Protein AF-A0AAV6CGY9-F1 (afdb_monomer)

pLDDT: mean 86.51, std 12.08, range [44.97, 96.12]

Structure (mmCIF, N/CA/C/O backbone):
data_AF-A0AAV6CGY9-F1
#
_entry.id   AF-A0AAV6CGY9-F1
#
loop_
_atom_site.group_PDB
_atom_site.id
_atom_site.type_symbol
_atom_site.label_atom_id
_atom_site.label_alt_id
_atom_site.label_comp_id
_atom_site.label_asym_id
_atom_site.label_entity_id
_atom_site.label_seq_id
_atom_site.pdbx_PDB_ins_code
_atom_site.Cartn_x
_atom_site.Cartn_y
_atom_site.Cartn_z
_atom_site.occupancy
_atom_site.B_iso_or_equiv
_atom_site.auth_seq_id
_atom_site.auth_comp_id
_atom_site.auth_asym_id
_atom_site.auth_atom_id
_atom_site.pdbx_PDB_model_num
ATOM 1 N N . MET A 1 1 ? -11.933 -1.425 19.560 1.00 44.97 1 MET A N 1
ATOM 2 C CA . MET A 1 1 ? -11.544 -0.150 18.922 1.00 44.97 1 MET A CA 1
ATOM 3 C C . MET A 1 1 ? -11.703 -0.322 17.425 1.00 44.97 1 MET A C 1
ATOM 5 O O . MET A 1 1 ? -10.947 -1.090 16.844 1.00 44.97 1 MET A O 1
ATOM 9 N N . MET A 1 2 ? -12.726 0.294 16.829 1.00 51.38 2 MET A N 1
ATOM 10 C CA . MET A 1 2 ? -12.807 0.412 15.371 1.00 51.38 2 MET A CA 1
ATOM 11 C C . MET A 1 2 ? -11.699 1.370 14.949 1.00 51.38 2 MET A C 1
ATOM 13 O O . MET A 1 2 ? -11.567 2.446 15.520 1.00 51.38 2 MET A O 1
ATOM 17 N N . ALA A 1 3 ? -10.840 0.948 14.034 1.00 61.81 3 ALA A N 1
ATOM 18 C CA . ALA A 1 3 ? -9.828 1.833 13.497 1.00 61.81 3 ALA A CA 1
ATOM 19 C C . ALA A 1 3 ? -10.497 2.911 12.635 1.00 61.81 3 ALA A C 1
ATOM 21 O O . ALA A 1 3 ? -11.233 2.579 11.711 1.00 61.81 3 ALA A O 1
ATOM 22 N N . ASP A 1 4 ? -10.213 4.182 12.928 1.00 81.12 4 ASP A N 1
ATOM 23 C CA . ASP A 1 4 ? -10.870 5.322 12.269 1.00 81.12 4 ASP A CA 1
ATOM 24 C C . ASP A 1 4 ? -10.616 5.391 10.759 1.00 81.12 4 ASP A C 1
ATOM 26 O O . ASP A 1 4 ? -11.378 6.023 10.042 1.00 81.12 4 ASP A O 1
ATOM 30 N N . ASN A 1 5 ? -9.534 4.778 10.269 1.00 90.38 5 ASN A N 1
ATOM 31 C CA . ASN A 1 5 ? -9.198 4.706 8.852 1.00 90.38 5 ASN A CA 1
ATOM 32 C C . ASN A 1 5 ? -8.421 3.427 8.518 1.00 90.38 5 ASN A C 1
ATOM 34 O O . ASN A 1 5 ? -7.945 2.701 9.401 1.00 90.38 5 ASN A O 1
ATOM 38 N N . PHE A 1 6 ? -8.275 3.163 7.221 1.00 93.75 6 PHE A N 1
ATOM 39 C CA . PHE A 1 6 ? -7.616 1.966 6.713 1.00 93.75 6 PHE A CA 1
ATOM 40 C C . PHE A 1 6 ? -6.181 1.793 7.238 1.00 93.75 6 PHE A C 1
ATOM 42 O O . PHE A 1 6 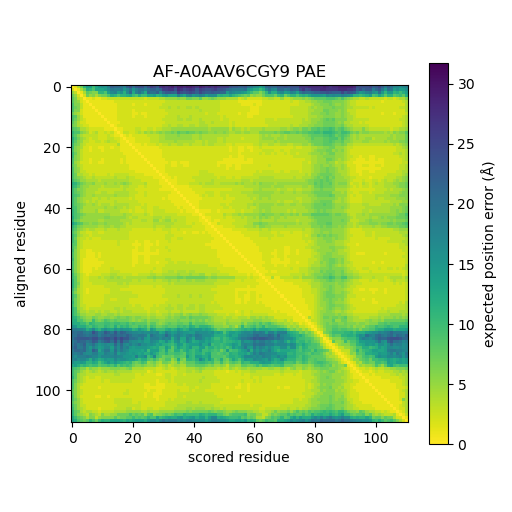? -5.809 0.686 7.630 1.00 93.75 6 PHE A O 1
ATOM 49 N N . LYS A 1 7 ? -5.385 2.871 7.323 1.00 95.12 7 LYS A N 1
ATOM 50 C CA . LYS A 1 7 ? -4.016 2.815 7.866 1.00 95.12 7 LYS A CA 1
ATOM 51 C C . LYS A 1 7 ? -3.985 2.324 9.307 1.00 95.12 7 LYS A C 1
ATOM 53 O O . LYS A 1 7 ? -3.252 1.378 9.607 1.00 95.12 7 LYS A O 1
ATOM 58 N N . LYS A 1 8 ? -4.788 2.933 10.185 1.00 93.31 8 LYS A N 1
ATOM 59 C CA . LYS A 1 8 ? -4.883 2.521 11.591 1.00 93.31 8 LYS A CA 1
ATOM 60 C C . LYS A 1 8 ? -5.271 1.048 11.685 1.00 93.31 8 LYS A C 1
ATOM 62 O O . LYS A 1 8 ? -4.624 0.301 12.406 1.00 93.31 8 LYS A O 1
ATOM 67 N N . ALA A 1 9 ? -6.244 0.604 10.890 1.00 93.00 9 ALA A N 1
ATOM 68 C CA . ALA A 1 9 ? -6.712 -0.781 10.908 1.00 93.00 9 ALA A CA 1
ATOM 69 C C . ALA A 1 9 ? -5.607 -1.772 10.528 1.00 93.00 9 ALA A C 1
ATOM 71 O O . ALA A 1 9 ? -5.376 -2.768 11.216 1.00 93.00 9 ALA A O 1
ATOM 72 N N . VAL A 1 10 ? -4.888 -1.465 9.447 1.00 94.62 10 VAL A N 1
ATOM 73 C CA . VAL A 1 10 ? -3.755 -2.256 8.964 1.00 94.62 10 VAL A CA 1
ATOM 74 C C . VAL A 1 10 ? -2.663 -2.328 10.026 1.00 94.62 10 VAL A C 1
ATOM 76 O O . VAL A 1 10 ? -2.162 -3.419 10.299 1.00 94.62 10 VAL A O 1
ATOM 79 N N . CYS A 1 11 ? -2.298 -1.204 10.644 1.00 94.44 11 CYS A N 1
ATOM 80 C CA . CYS A 1 11 ? -1.214 -1.188 11.619 1.00 94.44 11 CYS A CA 1
ATOM 81 C C . CYS A 1 11 ? -1.577 -1.772 12.978 1.00 94.44 11 CYS A C 1
ATOM 83 O O . CYS A 1 11 ? -0.736 -2.455 13.564 1.00 94.44 11 CYS A O 1
ATOM 85 N N . THR A 1 12 ? -2.826 -1.636 13.423 1.00 93.19 12 THR A N 1
ATOM 86 C CA . THR A 1 12 ? -3.335 -2.373 14.583 1.00 93.19 12 THR A CA 1
ATOM 87 C C . THR A 1 12 ? -3.283 -3.882 14.341 1.00 93.19 12 THR A C 1
ATOM 89 O O . THR A 1 12 ? -2.837 -4.622 15.211 1.00 93.19 12 THR A O 1
ATOM 92 N N . HIS A 1 13 ? -3.682 -4.353 13.156 1.00 93.38 13 HIS A N 1
ATOM 93 C CA . HIS A 1 13 ? -3.741 -5.788 12.871 1.00 93.38 13 HIS A CA 1
ATOM 94 C C . HIS A 1 13 ? -2.370 -6.418 12.566 1.00 93.38 13 HIS A C 1
ATOM 96 O O . HIS A 1 13 ? -2.099 -7.544 12.974 1.00 93.38 13 HIS A O 1
ATOM 102 N N . TYR A 1 14 ? -1.488 -5.717 11.847 1.00 93.25 14 TYR A N 1
ATOM 103 C CA . TYR A 1 14 ? -0.181 -6.246 11.429 1.00 93.25 14 TYR A CA 1
ATOM 104 C C . TYR A 1 14 ? 1.006 -5.748 12.262 1.00 93.25 14 TYR A C 1
ATOM 106 O O . TYR A 1 14 ? 2.151 -6.031 11.889 1.00 93.25 14 TYR A O 1
ATOM 114 N N . GLY A 1 15 ? 0.759 -5.005 13.344 1.00 92.12 15 GLY A N 1
ATOM 115 C CA . GLY A 1 15 ? 1.798 -4.467 14.220 1.00 92.12 15 GLY A CA 1
ATOM 116 C C . GLY A 1 15 ? 2.818 -3.637 13.442 1.00 92.12 15 GLY A C 1
ATOM 117 O O . GLY A 1 15 ? 3.982 -4.031 13.329 1.00 92.12 15 GLY A O 1
ATOM 118 N N . CYS A 1 16 ? 2.373 -2.547 12.817 1.00 92.12 16 CYS A N 1
ATOM 119 C CA . CYS A 1 16 ? 3.268 -1.550 12.220 1.00 92.12 16 CYS A CA 1
ATOM 120 C C . CYS A 1 16 ? 3.147 -0.197 12.911 1.00 92.12 16 CYS A C 1
ATOM 122 O O . CYS A 1 16 ? 2.102 0.122 13.472 1.00 92.12 16 CYS A O 1
ATOM 124 N N . SER A 1 17 ? 4.219 0.594 12.851 1.00 91.69 17 SER A N 1
ATOM 125 C CA . SER A 1 17 ? 4.128 2.032 13.085 1.00 91.69 17 SER A CA 1
ATOM 126 C C . SER A 1 17 ? 3.575 2.747 11.853 1.00 91.69 17 SER A C 1
ATOM 128 O O . SER A 1 17 ? 3.489 2.188 10.752 1.00 91.69 17 SER A O 1
ATOM 130 N N . ASP A 1 18 ? 3.249 4.018 12.035 1.00 86.75 18 ASP A N 1
ATOM 131 C CA . ASP A 1 18 ? 2.714 4.876 10.993 1.00 86.75 18 ASP A CA 1
ATOM 132 C C . ASP A 1 18 ? 3.662 5.046 9.796 1.00 86.75 18 ASP A C 1
ATOM 134 O O . ASP A 1 18 ? 3.198 5.150 8.659 1.00 86.75 18 ASP A O 1
ATOM 138 N N . GLU A 1 19 ? 4.971 5.026 10.039 1.00 90.56 19 GLU A N 1
ATOM 139 C CA . GLU A 1 19 ? 6.034 5.118 9.031 1.00 90.56 19 GLU A CA 1
ATOM 140 C C . GLU A 1 19 ? 6.227 3.789 8.287 1.00 90.56 19 GLU A C 1
ATOM 142 O O . GLU A 1 19 ? 6.667 3.757 7.140 1.00 90.56 19 GLU A O 1
ATOM 147 N N . GLN A 1 20 ? 5.880 2.674 8.932 1.00 94.31 20 GLN A N 1
ATOM 148 C CA . GLN A 1 20 ? 6.026 1.325 8.382 1.00 94.31 20 GLN A CA 1
ATOM 149 C C . GLN A 1 20 ? 4.810 0.869 7.573 1.00 94.31 20 GLN A C 1
ATOM 151 O O . GLN A 1 20 ? 4.876 -0.174 6.918 1.00 94.31 20 GLN A O 1
ATOM 156 N N . TYR A 1 21 ? 3.708 1.619 7.618 1.00 95.12 21 TYR A N 1
ATOM 157 C CA . TYR A 1 21 ? 2.447 1.266 6.971 1.00 95.12 21 TYR A CA 1
ATOM 158 C C . TYR A 1 21 ? 2.618 0.895 5.490 1.00 95.12 21 TYR A C 1
ATOM 160 O O . TYR A 1 21 ? 2.212 -0.198 5.089 1.00 95.12 21 TYR A O 1
ATOM 168 N N . GLU A 1 22 ? 3.252 1.761 4.688 1.00 95.31 22 GLU A N 1
ATOM 169 C CA . GLU A 1 22 ? 3.384 1.550 3.240 1.00 95.31 22 GLU A CA 1
ATOM 170 C C . GLU A 1 22 ? 4.178 0.271 2.943 1.00 95.31 22 GLU A C 1
ATOM 172 O O . GLU A 1 22 ? 3.729 -0.585 2.183 1.00 95.31 22 GLU A O 1
ATOM 177 N N . GLU A 1 23 ? 5.327 0.087 3.600 1.00 95.19 23 GLU A N 1
ATOM 178 C CA . GLU A 1 23 ? 6.160 -1.104 3.424 1.00 95.19 23 GLU A CA 1
ATOM 179 C C . GLU A 1 23 ? 5.434 -2.376 3.881 1.00 95.19 23 GLU A C 1
ATOM 181 O O . GLU A 1 23 ? 5.401 -3.379 3.159 1.00 95.19 23 GLU A O 1
ATOM 186 N N . ARG A 1 24 ? 4.819 -2.352 5.068 1.00 95.69 24 ARG A N 1
ATOM 187 C CA . ARG A 1 24 ? 4.124 -3.516 5.625 1.00 95.69 24 ARG A CA 1
ATOM 188 C C . ARG A 1 24 ? 2.984 -3.940 4.706 1.00 95.69 24 ARG A C 1
ATOM 190 O O . ARG A 1 24 ? 2.881 -5.122 4.364 1.00 95.69 24 ARG A O 1
ATOM 197 N N . LEU A 1 25 ? 2.157 -2.989 4.283 1.00 95.94 25 LEU A N 1
ATOM 198 C CA . LEU A 1 25 ? 1.017 -3.259 3.421 1.00 95.94 25 LEU A CA 1
ATOM 199 C C . LEU A 1 25 ? 1.456 -3.700 2.021 1.00 95.94 25 LEU A C 1
ATOM 201 O O . LEU A 1 25 ? 0.879 -4.650 1.488 1.00 95.94 25 LEU A O 1
ATOM 205 N N . PHE A 1 26 ? 2.518 -3.109 1.467 1.00 96.00 26 PHE A N 1
ATOM 206 C CA . PHE A 1 26 ? 3.099 -3.513 0.186 1.00 96.00 26 PHE A CA 1
ATOM 207 C C . PHE A 1 26 ? 3.408 -5.014 0.164 1.00 96.00 26 PHE A C 1
ATOM 209 O O . PHE A 1 26 ? 2.896 -5.755 -0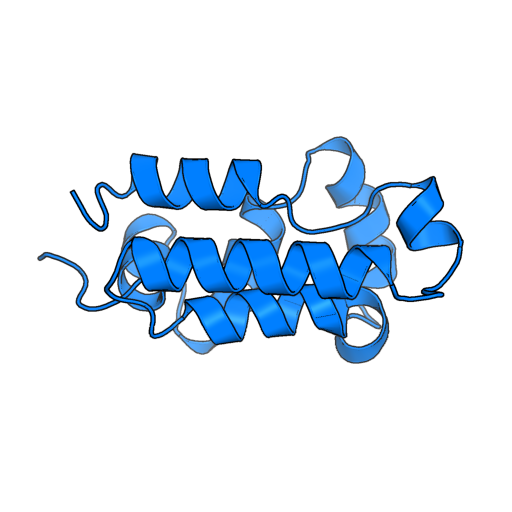.680 1.00 96.00 26 PHE A O 1
ATOM 216 N N . TRP A 1 27 ? 4.168 -5.504 1.148 1.00 95.31 27 TRP A N 1
ATOM 217 C CA . TRP A 1 27 ? 4.558 -6.916 1.215 1.00 95.31 27 TRP A CA 1
ATOM 218 C C . TRP A 1 27 ? 3.378 -7.867 1.451 1.00 95.31 27 TRP A C 1
ATOM 220 O O . TRP A 1 27 ? 3.410 -9.021 1.001 1.00 95.31 27 TRP A O 1
ATOM 230 N N . LYS A 1 28 ? 2.329 -7.413 2.148 1.00 95.38 28 LYS A N 1
ATOM 231 C CA . LYS A 1 28 ? 1.094 -8.189 2.352 1.00 95.38 28 LYS A CA 1
ATOM 232 C C . LYS A 1 28 ? 0.253 -8.253 1.081 1.00 95.38 28 LYS A C 1
ATOM 234 O O . LYS A 1 28 ? -0.276 -9.322 0.761 1.00 95.38 28 LYS A O 1
ATOM 239 N N . ALA A 1 29 ? 0.181 -7.157 0.334 1.00 94.94 29 ALA A N 1
ATOM 240 C CA . ALA A 1 29 ? -0.626 -7.030 -0.873 1.00 94.94 29 ALA A CA 1
ATOM 241 C C . ALA A 1 29 ? 0.058 -7.572 -2.144 1.00 94.94 29 ALA A C 1
ATOM 243 O O . ALA A 1 29 ? -0.590 -7.714 -3.182 1.00 94.94 29 ALA A O 1
ATOM 244 N N . LEU A 1 30 ? 1.334 -7.952 -2.064 1.00 93.00 30 LEU A N 1
ATOM 245 C CA . LEU A 1 30 ? 2.078 -8.584 -3.152 1.00 93.00 30 LEU A CA 1
ATOM 246 C C . LEU A 1 30 ? 1.813 -10.099 -3.248 1.00 93.00 30 LEU A C 1
ATOM 248 O O . LEU A 1 30 ? 1.668 -10.786 -2.229 1.00 93.00 30 LEU A O 1
ATOM 252 N N . TYR A 1 31 ? 1.768 -10.659 -4.460 1.00 90.38 31 TYR A N 1
ATOM 253 C CA . TYR A 1 31 ? 1.739 -12.117 -4.647 1.00 90.38 31 TYR A CA 1
ATOM 254 C C . TYR A 1 31 ? 3.069 -12.763 -4.248 1.00 90.38 31 TYR A C 1
ATOM 256 O O . TYR A 1 31 ? 4.118 -12.131 -4.312 1.00 90.38 31 TYR A O 1
ATOM 264 N N . TRP A 1 32 ? 3.027 -14.034 -3.834 1.00 90.06 32 TRP A N 1
ATOM 265 C CA . TRP A 1 32 ? 4.201 -14.741 -3.312 1.00 90.06 32 TRP A CA 1
ATOM 266 C C . TRP A 1 32 ? 5.355 -14.793 -4.328 1.00 90.06 32 TRP A C 1
ATOM 268 O O . TRP A 1 32 ? 6.485 -14.490 -3.958 1.00 90.06 32 TRP A O 1
ATOM 278 N N . HIS A 1 33 ? 5.059 -15.057 -5.606 1.00 87.25 33 HIS A N 1
ATOM 279 C CA . HIS A 1 33 ? 6.057 -15.120 -6.680 1.00 87.25 33 HIS A CA 1
ATOM 280 C C . HIS A 1 33 ? 6.702 -13.758 -6.970 1.00 87.25 33 HIS A C 1
ATOM 282 O O . HIS A 1 33 ? 7.846 -13.689 -7.401 1.00 87.25 33 HIS A O 1
ATOM 288 N N . ALA A 1 34 ? 5.992 -12.662 -6.689 1.00 89.06 34 ALA A N 1
ATOM 289 C CA . ALA A 1 34 ? 6.486 -11.309 -6.899 1.00 89.06 34 ALA A CA 1
ATOM 290 C C . ALA A 1 34 ? 7.352 -10.807 -5.730 1.00 89.06 34 ALA A C 1
ATOM 292 O O . ALA A 1 34 ? 8.055 -9.812 -5.888 1.00 89.06 34 ALA A O 1
ATOM 293 N N . LYS A 1 35 ? 7.356 -11.482 -4.568 1.00 91.62 35 LYS A N 1
ATOM 294 C CA . LYS A 1 35 ? 8.120 -11.031 -3.389 1.00 91.62 35 LYS A CA 1
ATOM 295 C C . LYS A 1 35 ? 9.623 -11.050 -3.610 1.00 91.62 35 LYS A C 1
ATOM 297 O O . LYS A 1 35 ? 10.291 -10.067 -3.303 1.00 91.62 35 LYS A O 1
ATOM 302 N N . LEU A 1 36 ? 10.143 -12.148 -4.149 1.00 89.94 36 LEU A N 1
ATOM 303 C CA . LEU A 1 36 ? 11.573 -12.288 -4.402 1.00 89.94 36 LEU A CA 1
ATOM 304 C C . LEU A 1 36 ? 12.095 -11.207 -5.365 1.00 89.94 36 LEU A C 1
ATOM 306 O O . LEU A 1 36 ? 12.999 -10.46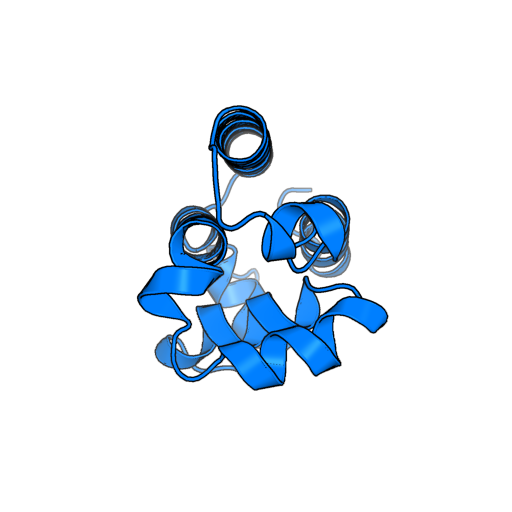8 -4.973 1.00 89.94 36 LEU A O 1
ATOM 310 N N . PRO A 1 37 ? 11.513 -11.015 -6.566 1.00 88.62 37 PRO A N 1
ATOM 311 C CA . PRO A 1 37 ? 11.986 -9.964 -7.452 1.00 88.62 37 PRO A CA 1
ATOM 312 C C . PRO A 1 37 ? 11.709 -8.567 -6.884 1.00 88.62 37 PRO A C 1
ATOM 314 O O . PRO A 1 37 ? 12.545 -7.683 -7.035 1.00 88.62 37 PRO A O 1
ATOM 317 N N . ALA A 1 38 ? 10.612 -8.352 -6.145 1.00 90.06 38 ALA A N 1
ATOM 318 C CA . ALA A 1 38 ? 10.392 -7.066 -5.487 1.00 90.06 38 ALA A CA 1
ATOM 319 C C . ALA A 1 38 ? 11.493 -6.711 -4.483 1.00 90.06 38 ALA A C 1
ATOM 321 O O . ALA A 1 38 ? 11.856 -5.541 -4.369 1.00 90.06 38 ALA A O 1
ATOM 322 N N . ARG A 1 39 ? 12.066 -7.707 -3.794 1.00 92.25 39 ARG A N 1
ATOM 323 C CA . ARG A 1 39 ? 13.165 -7.488 -2.847 1.00 92.25 39 ARG A CA 1
ATOM 324 C C . ARG A 1 39 ? 14.425 -6.996 -3.553 1.00 92.25 39 ARG A C 1
ATOM 326 O O . ARG A 1 39 ? 15.065 -6.086 -3.038 1.00 92.25 39 ARG A O 1
ATOM 333 N N . LEU A 1 40 ? 14.721 -7.524 -4.743 1.00 90.25 40 LEU A N 1
ATOM 334 C CA . LEU A 1 40 ? 15.856 -7.088 -5.568 1.00 90.2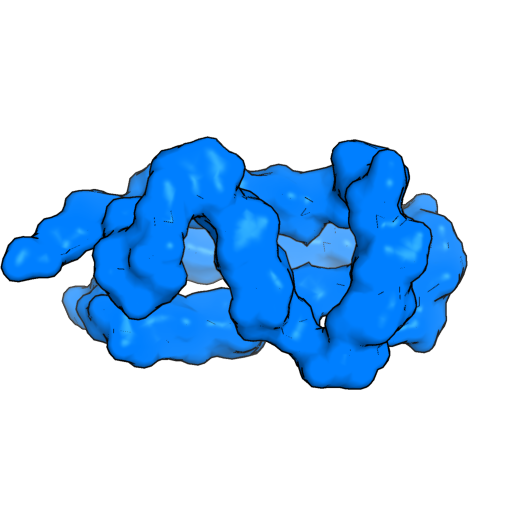5 40 LEU A CA 1
ATOM 335 C C . LEU A 1 40 ? 15.732 -5.618 -5.994 1.00 90.25 40 LEU A C 1
ATOM 337 O O . LEU A 1 40 ? 16.722 -4.894 -6.025 1.00 90.25 40 LEU A O 1
ATOM 341 N N . PHE A 1 41 ? 14.511 -5.154 -6.270 1.00 88.56 41 PHE A N 1
ATOM 342 C CA . PHE A 1 41 ? 14.252 -3.769 -6.679 1.00 88.56 41 PHE A CA 1
ATOM 343 C C . PHE A 1 41 ? 13.930 -2.821 -5.513 1.00 88.56 41 PHE A C 1
ATOM 345 O O . PHE A 1 41 ? 13.738 -1.625 -5.740 1.00 88.56 41 PHE A O 1
ATOM 352 N N . TRP A 1 42 ? 13.891 -3.309 -4.267 1.00 90.62 42 TRP A N 1
ATOM 353 C CA . TRP A 1 42 ? 13.463 -2.515 -3.109 1.00 90.62 42 TRP A CA 1
ATOM 354 C C . TRP A 1 42 ? 14.359 -1.297 -2.851 1.00 90.62 42 TRP A C 1
ATOM 356 O O . TRP A 1 42 ? 13.863 -0.234 -2.492 1.00 90.62 42 TRP A O 1
ATOM 366 N N . GLY A 1 43 ? 15.664 -1.405 -3.121 1.00 89.25 43 GLY A N 1
ATOM 367 C CA . GLY A 1 43 ? 16.596 -0.276 -3.003 1.00 89.25 43 GLY A CA 1
ATOM 368 C C . GLY A 1 43 ? 16.280 0.902 -3.937 1.00 89.25 43 GLY A C 1
ATOM 369 O O . GLY A 1 43 ? 16.712 2.017 -3.677 1.00 89.25 43 GLY A O 1
ATOM 370 N N . LYS A 1 44 ? 15.494 0.684 -5.002 1.00 88.06 44 LYS A N 1
ATOM 371 C CA . LYS A 1 44 ? 15.014 1.725 -5.930 1.00 88.06 44 LYS A CA 1
ATOM 372 C C . LYS A 1 44 ? 13.493 1.896 -5.856 1.00 88.06 44 LYS A C 1
ATOM 374 O O . LYS A 1 44 ? 12.864 2.254 -6.854 1.00 88.06 44 LYS A O 1
ATOM 379 N N . ARG A 1 45 ? 12.881 1.610 -4.700 1.00 88.12 45 ARG A N 1
ATOM 380 C CA . ARG A 1 45 ? 11.418 1.541 -4.559 1.00 88.12 45 ARG A CA 1
ATOM 381 C C . ARG A 1 45 ? 10.682 2.819 -4.946 1.00 88.12 45 ARG A C 1
ATOM 383 O O . ARG A 1 45 ? 9.641 2.714 -5.580 1.00 88.12 45 ARG A O 1
ATOM 390 N N . ASP A 1 46 ? 11.245 3.990 -4.670 1.00 86.25 46 ASP A N 1
ATOM 391 C CA . ASP A 1 46 ? 10.570 5.266 -4.942 1.00 86.25 46 ASP A CA 1
ATOM 392 C C . ASP A 1 46 ? 10.435 5.546 -6.445 1.00 86.25 46 ASP A C 1
ATOM 394 O O . ASP A 1 46 ? 9.543 6.271 -6.875 1.00 86.25 46 ASP A O 1
ATOM 398 N N . SER A 1 47 ? 11.298 4.933 -7.261 1.00 85.25 47 SER A N 1
ATOM 399 C CA . SER A 1 47 ? 11.214 4.981 -8.721 1.00 85.25 47 SER A CA 1
ATOM 400 C C . SER A 1 47 ? 10.449 3.778 -9.270 1.00 85.25 47 SER A C 1
ATOM 402 O O . SER A 1 47 ? 9.525 3.930 -10.071 1.00 85.25 47 SER A O 1
ATOM 404 N N . PHE A 1 48 ? 10.805 2.573 -8.817 1.00 84.75 48 PHE A N 1
ATOM 405 C CA . PHE A 1 48 ? 10.263 1.338 -9.364 1.00 84.75 48 PHE A CA 1
ATOM 406 C C . PHE A 1 48 ? 8.826 1.105 -8.898 1.00 84.75 48 PHE A C 1
ATOM 408 O O . PHE A 1 48 ? 7.963 0.915 -9.739 1.00 84.75 48 PHE A O 1
ATOM 415 N N . PHE A 1 49 ? 8.549 1.183 -7.595 1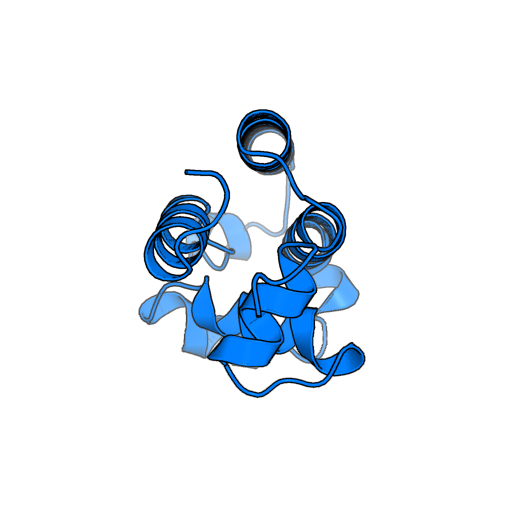.00 88.44 49 PHE A N 1
ATOM 416 C CA . PHE A 1 49 ? 7.243 0.943 -6.963 1.00 88.44 49 PHE A CA 1
ATOM 417 C C . PHE A 1 49 ? 6.418 2.219 -6.742 1.00 88.44 49 PHE A C 1
ATOM 419 O O . PHE A 1 49 ? 5.454 2.174 -5.985 1.00 88.44 49 PHE A O 1
ATOM 426 N N . LYS A 1 50 ? 6.747 3.336 -7.410 1.00 88.50 50 LYS A N 1
ATOM 427 C CA . LYS A 1 50 ? 6.100 4.644 -7.193 1.00 88.50 50 LYS A CA 1
ATOM 428 C C . LYS A 1 50 ? 4.570 4.570 -7.159 1.00 88.50 50 LYS A C 1
ATOM 430 O O . LYS A 1 50 ? 3.968 4.943 -6.166 1.00 88.50 50 LYS A O 1
ATOM 435 N N . GLU A 1 51 ? 3.964 4.039 -8.219 1.00 88.19 51 GLU A N 1
ATOM 436 C CA . GLU A 1 51 ? 2.500 3.951 -8.359 1.00 88.19 51 GLU A CA 1
ATOM 437 C C . GLU A 1 51 ? 1.861 3.036 -7.308 1.00 88.19 51 GLU A C 1
ATOM 439 O O . GLU A 1 51 ? 0.720 3.241 -6.905 1.00 88.19 51 GLU A O 1
ATOM 444 N N . ASP A 1 52 ? 2.583 1.992 -6.890 1.00 91.94 52 ASP A N 1
ATOM 445 C CA . ASP A 1 52 ? 2.114 1.080 -5.854 1.00 91.94 52 ASP A CA 1
ATOM 446 C C . ASP A 1 52 ? 2.122 1.785 -4.498 1.00 91.94 52 ASP A C 1
ATOM 448 O O . ASP A 1 52 ? 1.117 1.758 -3.802 1.00 91.94 52 ASP A O 1
ATOM 452 N N . LEU A 1 53 ? 3.224 2.450 -4.143 1.00 93.31 53 LEU A N 1
ATOM 453 C CA . LEU A 1 53 ? 3.348 3.201 -2.891 1.00 93.31 53 LEU A CA 1
ATOM 454 C C . LEU A 1 53 ? 2.370 4.381 -2.838 1.00 93.31 53 LEU A C 1
ATOM 456 O O . LEU A 1 53 ? 1.758 4.619 -1.801 1.00 93.31 53 LEU A O 1
ATOM 460 N N . GLU A 1 54 ? 2.167 5.067 -3.963 1.00 93.25 54 GLU A N 1
ATOM 461 C CA . GLU A 1 54 ? 1.184 6.142 -4.100 1.00 93.25 54 GLU A CA 1
ATOM 462 C C . GLU A 1 54 ? -0.239 5.636 -3.854 1.00 93.25 54 GLU A C 1
ATOM 464 O O . GLU A 1 54 ? -0.939 6.222 -3.035 1.00 93.25 54 GLU A O 1
ATOM 469 N N . LEU A 1 55 ? -0.626 4.487 -4.428 1.00 94.56 55 LEU A N 1
ATOM 470 C CA . LEU A 1 55 ? -1.902 3.847 -4.089 1.00 94.56 55 LEU A CA 1
ATOM 471 C C . LEU A 1 55 ? -2.010 3.559 -2.586 1.00 94.56 55 LEU A C 1
ATOM 473 O O . LEU A 1 55 ? -3.038 3.834 -1.976 1.00 94.56 55 LEU A O 1
ATOM 477 N N . LEU A 1 56 ? -0.981 2.966 -1.970 1.00 95.88 56 LEU A N 1
ATOM 478 C CA . LEU A 1 56 ? -1.053 2.631 -0.543 1.00 95.88 56 LEU A CA 1
ATOM 479 C C . LEU A 1 56 ? -1.235 3.888 0.313 1.00 95.88 56 LEU A C 1
ATOM 481 O O . LEU A 1 56 ? -1.999 3.855 1.281 1.00 95.88 56 LEU A O 1
ATOM 485 N N . ARG A 1 57 ? -0.582 4.989 -0.071 1.00 95.50 57 ARG A N 1
ATOM 486 C CA . ARG A 1 57 ? -0.723 6.304 0.555 1.00 95.50 57 ARG A CA 1
ATOM 487 C C . ARG A 1 57 ? -2.115 6.903 0.348 1.00 95.50 57 ARG A C 1
ATOM 489 O O . ARG A 1 57 ? -2.694 7.376 1.320 1.00 95.50 57 ARG A O 1
ATOM 496 N N . GLU A 1 58 ? -2.673 6.828 -0.860 1.00 95.38 58 GLU A N 1
ATOM 497 C CA . GLU A 1 58 ? -4.054 7.244 -1.169 1.00 95.38 58 GLU A CA 1
ATOM 498 C C . GLU A 1 58 ? -5.080 6.449 -0.347 1.00 95.38 58 GLU A C 1
ATOM 500 O O . GLU A 1 58 ? -6.077 7.007 0.103 1.00 95.38 58 GLU A O 1
ATOM 505 N N . LEU A 1 59 ? -4.818 5.163 -0.086 1.00 96.12 59 LEU A N 1
ATOM 506 C CA . LEU A 1 59 ? -5.687 4.316 0.734 1.00 96.12 59 LEU A CA 1
ATOM 507 C C . LEU A 1 59 ? -5.571 4.585 2.238 1.00 96.12 59 LEU A C 1
ATOM 509 O O . LEU A 1 59 ? -6.491 4.243 2.974 1.00 96.12 59 LEU A O 1
ATOM 513 N N . ALA A 1 60 ? -4.476 5.178 2.717 1.00 95.62 60 ALA A N 1
ATOM 514 C CA . ALA A 1 60 ? -4.223 5.360 4.146 1.00 95.62 60 ALA A CA 1
ATOM 515 C C . ALA A 1 60 ? -5.353 6.092 4.907 1.00 95.62 60 ALA A C 1
ATOM 517 O O . ALA A 1 60 ? -5.783 5.574 5.944 1.00 95.62 60 ALA A O 1
ATOM 518 N N . PRO A 1 61 ? -5.862 7.250 4.433 1.00 95.69 61 PRO A N 1
ATOM 519 C CA . PRO A 1 61 ? -6.925 7.981 5.119 1.00 95.69 61 PRO A CA 1
ATOM 520 C C . PRO A 1 61 ? -8.332 7.446 4.823 1.00 95.69 61 PRO A C 1
ATOM 522 O O . PRO A 1 61 ? -9.292 7.995 5.352 1.00 95.69 61 PRO A O 1
ATOM 525 N N . VAL A 1 62 ? -8.486 6.423 3.977 1.00 95.38 62 VAL A N 1
ATOM 526 C CA . VAL A 1 62 ? -9.807 5.993 3.504 1.00 95.38 62 VAL A CA 1
ATOM 527 C C . VAL A 1 62 ? -10.630 5.392 4.641 1.00 95.38 62 VAL A C 1
ATOM 529 O O . VAL A 1 62 ? -10.162 4.518 5.377 1.00 95.38 62 VAL A O 1
ATOM 532 N N . THR A 1 63 ? -11.874 5.858 4.740 1.00 93.38 63 THR A N 1
ATOM 533 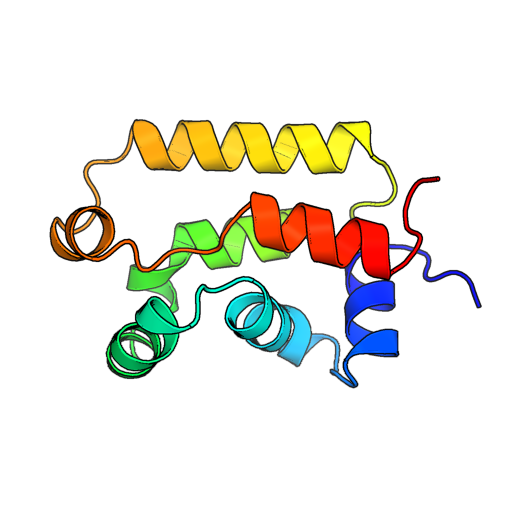C CA . THR A 1 63 ? -12.873 5.442 5.733 1.00 93.38 63 THR A CA 1
ATOM 534 C C . THR A 1 63 ? -14.155 4.887 5.104 1.00 93.38 63 THR A C 1
ATOM 536 O O . THR A 1 63 ? -15.065 4.488 5.824 1.00 93.38 63 THR A O 1
ATOM 539 N N . ASP A 1 64 ? -14.225 4.850 3.771 1.00 92.06 64 ASP A N 1
ATOM 540 C CA . ASP A 1 64 ? -15.420 4.504 3.006 1.00 92.06 64 ASP A CA 1
ATOM 541 C C . ASP A 1 64 ? -15.120 3.470 1.904 1.00 92.06 64 ASP A C 1
ATOM 543 O O . ASP A 1 64 ? -14.057 3.472 1.274 1.00 92.06 64 ASP A O 1
ATOM 547 N N . ASN A 1 65 ? -16.079 2.574 1.661 1.00 91.62 65 ASN A N 1
ATOM 548 C CA . ASN A 1 65 ? -15.933 1.470 0.717 1.00 91.62 65 ASN A CA 1
ATOM 549 C C . ASN A 1 65 ? -15.958 1.929 -0.748 1.00 91.62 65 ASN A C 1
ATOM 551 O O . ASN A 1 65 ? -15.269 1.339 -1.587 1.00 91.62 65 ASN A O 1
ATOM 555 N N . GLU A 1 66 ? -16.762 2.940 -1.076 1.00 92.94 66 GLU A N 1
ATOM 556 C CA . GLU A 1 66 ? -16.843 3.486 -2.430 1.00 92.94 66 GLU A CA 1
ATOM 557 C C . GLU A 1 66 ? -15.551 4.215 -2.780 1.00 92.94 66 GLU A C 1
ATOM 559 O O . GLU A 1 66 ? -14.964 3.938 -3.828 1.00 92.94 66 GLU A O 1
ATOM 564 N N . VAL A 1 67 ? -15.040 5.042 -1.862 1.00 94.31 67 VAL A N 1
ATOM 565 C CA . VAL A 1 67 ? -13.738 5.711 -1.995 1.00 94.31 67 VAL A CA 1
ATOM 566 C C . VAL A 1 67 ? -12.621 4.678 -2.147 1.00 94.31 67 VAL A C 1
ATOM 568 O O . VAL A 1 67 ? -11.813 4.777 -3.072 1.00 94.31 67 VAL A O 1
ATOM 571 N N . PHE A 1 68 ? -12.611 3.623 -1.324 1.00 95.00 68 PHE A N 1
ATOM 572 C CA . PHE A 1 68 ? -11.616 2.550 -1.431 1.00 95.00 68 PHE A CA 1
ATOM 573 C C . PHE A 1 68 ? -11.617 1.903 -2.824 1.00 95.00 68 PHE A C 1
ATOM 575 O O . PHE A 1 68 ? -10.567 1.696 -3.437 1.00 95.00 68 PHE A O 1
ATOM 582 N N . ARG A 1 69 ? -12.804 1.583 -3.355 1.00 94.62 69 ARG A N 1
ATOM 583 C CA . ARG A 1 69 ? -12.955 0.989 -4.693 1.00 94.62 69 ARG A CA 1
ATOM 584 C C . ARG A 1 69 ? -12.593 1.970 -5.804 1.00 94.62 69 ARG A C 1
ATOM 586 O O . ARG A 1 69 ? -11.996 1.549 -6.797 1.00 94.62 69 ARG A O 1
ATOM 593 N N . ALA A 1 70 ? -12.926 3.247 -5.646 1.00 94.62 70 ALA A N 1
ATOM 594 C CA . ALA A 1 70 ? -12.568 4.295 -6.591 1.00 94.62 70 ALA A CA 1
ATOM 595 C C . ALA A 1 70 ? -11.044 4.405 -6.739 1.00 94.62 70 ALA A C 1
ATOM 597 O O . ALA A 1 70 ? -10.554 4.405 -7.870 1.00 94.62 70 ALA A O 1
ATOM 598 N N . GLU A 1 71 ? -10.290 4.381 -5.636 1.00 94.69 71 GLU A N 1
ATOM 599 C CA . GLU A 1 71 ? -8.822 4.417 -5.685 1.00 94.69 71 GLU A CA 1
ATOM 600 C C . GLU A 1 71 ? -8.218 3.160 -6.326 1.00 94.69 71 GLU A C 1
ATOM 602 O O . GLU A 1 71 ? -7.333 3.255 -7.181 1.00 94.69 71 GLU A O 1
ATOM 607 N N . LEU A 1 72 ? -8.753 1.966 -6.034 1.00 93.75 72 LEU A N 1
ATOM 608 C CA . LEU A 1 72 ? -8.321 0.744 -6.727 1.00 93.75 72 LEU A CA 1
ATOM 609 C C . LEU A 1 72 ? -8.570 0.811 -8.243 1.00 93.75 72 LEU A C 1
ATOM 611 O O . LEU A 1 72 ? -7.726 0.374 -9.034 1.00 93.75 72 LEU A O 1
ATOM 615 N N . ASN A 1 73 ? -9.713 1.362 -8.659 1.00 91.38 73 ASN A N 1
ATOM 616 C CA . ASN A 1 73 ? -10.056 1.535 -10.068 1.00 91.38 73 ASN A CA 1
ATOM 617 C C . ASN A 1 73 ? -9.155 2.576 -10.746 1.00 91.38 73 ASN A C 1
ATOM 619 O O . ASN A 1 73 ? -8.686 2.338 -11.865 1.00 91.38 73 ASN A O 1
ATOM 623 N N . ARG A 1 74 ? -8.856 3.692 -10.065 1.00 89.88 74 ARG A N 1
ATOM 624 C CA . ARG A 1 74 ? -7.903 4.712 -10.530 1.00 89.88 74 ARG A CA 1
ATOM 625 C C . ARG A 1 74 ? -6.517 4.113 -10.725 1.00 89.88 74 ARG A C 1
ATOM 627 O O . ARG A 1 74 ? -5.966 4.231 -11.819 1.00 89.88 74 ARG A O 1
ATOM 634 N N . TYR A 1 75 ? -5.998 3.384 -9.738 1.00 89.12 75 TYR A N 1
ATOM 635 C CA . TYR A 1 75 ? -4.722 2.676 -9.854 1.00 89.12 75 TYR A CA 1
ATOM 636 C C . TYR A 1 75 ? -4.713 1.687 -11.021 1.00 89.12 75 TYR A C 1
ATOM 638 O O . TYR A 1 75 ? -3.772 1.676 -11.815 1.0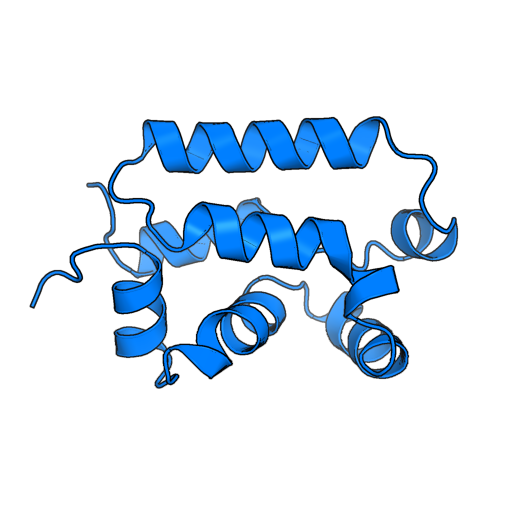0 89.12 75 TYR A O 1
ATOM 646 N N . HIS A 1 76 ? -5.768 0.885 -11.186 1.00 85.00 76 HIS A N 1
ATOM 647 C CA . HIS A 1 76 ? -5.866 -0.033 -12.320 1.00 85.00 76 HIS A CA 1
ATOM 648 C C . HIS A 1 76 ? -5.832 0.713 -13.667 1.00 85.00 76 HIS A C 1
ATOM 650 O O . HIS A 1 76 ? -5.140 0.279 -14.592 1.00 85.00 76 HIS A O 1
ATOM 656 N N . GLY A 1 77 ? -6.512 1.859 -13.765 1.00 81.88 77 GLY A N 1
ATOM 657 C CA . GLY A 1 77 ? -6.466 2.747 -14.926 1.00 81.88 77 GLY A CA 1
ATOM 658 C C . GLY A 1 77 ? -5.069 3.315 -15.200 1.00 81.88 77 GLY A C 1
ATOM 659 O O . GLY A 1 77 ? -4.585 3.203 -16.330 1.00 81.88 77 GLY A O 1
ATOM 660 N N . ARG A 1 78 ? -4.391 3.857 -14.175 1.00 80.31 78 ARG A N 1
ATOM 661 C CA . ARG A 1 78 ? -3.010 4.373 -14.273 1.00 80.31 78 ARG A CA 1
ATOM 662 C C . ARG A 1 78 ? -2.051 3.280 -14.745 1.00 80.31 78 ARG A C 1
ATOM 664 O O . ARG A 1 78 ? -1.296 3.481 -15.694 1.00 80.31 78 ARG A O 1
ATOM 671 N N . ASN A 1 79 ? -2.152 2.090 -14.157 1.00 74.56 79 ASN A N 1
ATOM 672 C CA . ASN A 1 79 ? -1.256 0.970 -14.436 1.00 74.56 79 ASN A CA 1
ATOM 673 C C . ASN A 1 79 ? -1.470 0.359 -15.838 1.00 74.56 79 ASN A C 1
ATOM 675 O O . ASN A 1 79 ? -0.530 -0.170 -16.421 1.00 74.56 79 ASN A O 1
ATOM 679 N N . ARG A 1 80 ? -2.683 0.452 -16.411 1.00 68.62 80 ARG A N 1
ATOM 680 C CA . ARG A 1 80 ? -2.958 0.031 -17.801 1.00 68.62 80 ARG A CA 1
ATOM 681 C C . ARG A 1 80 ? -2.453 1.014 -18.853 1.00 68.62 80 ARG A C 1
ATOM 683 O O . ARG A 1 80 ? -2.130 0.587 -19.954 1.00 68.62 80 ARG A O 1
ATOM 690 N N . ARG A 1 81 ? -2.436 2.314 -18.546 1.00 63.69 81 ARG A N 1
ATOM 691 C CA . ARG A 1 81 ? -2.062 3.373 -19.502 1.00 63.69 81 ARG A CA 1
ATOM 692 C 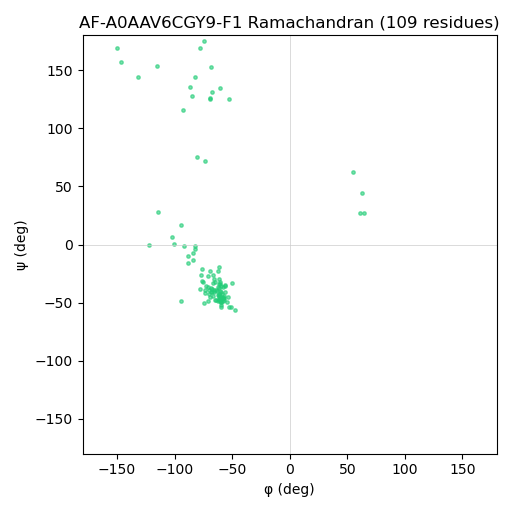C . ARG A 1 81 ? -0.561 3.665 -19.529 1.00 63.69 81 ARG A C 1
ATOM 694 O O . ARG A 1 81 ? -0.088 4.313 -20.455 1.00 63.69 81 ARG A O 1
ATOM 701 N N . ARG A 1 82 ? 0.195 3.226 -18.520 1.00 60.38 82 ARG A N 1
ATOM 702 C CA . ARG A 1 82 ? 1.621 3.546 -18.398 1.00 60.38 82 ARG A CA 1
ATOM 703 C C . ARG A 1 82 ? 2.503 2.586 -19.197 1.00 60.38 82 ARG A C 1
ATOM 705 O O . ARG A 1 82 ? 2.493 1.380 -18.957 1.00 60.38 82 ARG A O 1
ATOM 712 N N . HIS A 1 83 ? 3.376 3.149 -20.030 1.00 56.34 83 HIS A N 1
ATOM 713 C CA . HIS A 1 83 ? 4.602 2.503 -20.505 1.00 56.34 83 HIS A CA 1
ATOM 714 C C . HIS A 1 83 ? 5.634 2.475 -19.358 1.00 56.34 83 HIS A C 1
ATOM 716 O O . HIS A 1 83 ? 6.561 3.277 -19.309 1.00 56.34 83 HIS A O 1
ATOM 722 N N . GLY A 1 84 ? 5.406 1.628 -18.349 1.00 59.00 84 GLY A N 1
ATOM 723 C CA . GLY A 1 84 ? 6.377 1.393 -17.273 1.00 59.00 84 GLY A CA 1
ATOM 724 C C . GLY A 1 84 ? 7.554 0.526 -17.743 1.00 59.00 84 GLY A C 1
ATOM 725 O O . GLY A 1 84 ? 7.522 0.016 -18.863 1.00 59.00 84 GLY A O 1
ATOM 726 N N . PRO A 1 85 ? 8.579 0.297 -16.896 1.00 59.91 85 PRO A N 1
ATOM 727 C CA . PRO A 1 85 ? 9.667 -0.618 -17.230 1.00 59.91 85 PRO A CA 1
ATOM 728 C C . PRO A 1 85 ? 9.078 -1.971 -17.635 1.00 59.91 85 PRO A C 1
ATOM 730 O O . PRO A 1 85 ? 8.306 -2.548 -16.866 1.00 59.91 85 PRO A O 1
ATOM 733 N N . TRP A 1 86 ? 9.427 -2.470 -18.824 1.00 54.97 86 TRP A N 1
ATOM 734 C CA . TRP A 1 86 ? 8.857 -3.690 -19.417 1.00 54.97 86 TRP A CA 1
ATOM 735 C C . TRP A 1 86 ? 8.873 -4.889 -18.448 1.00 54.97 86 TRP A C 1
ATOM 737 O O . TRP A 1 86 ? 7.913 -5.651 -18.369 1.00 54.97 86 TRP A O 1
ATOM 747 N N . ILE A 1 87 ? 9.895 -4.960 -17.588 1.00 57.59 87 ILE A N 1
ATOM 748 C CA . ILE A 1 87 ? 10.037 -5.933 -16.494 1.00 57.59 87 ILE A CA 1
ATOM 749 C C . ILE A 1 87 ? 8.854 -5.937 -15.502 1.00 57.59 87 ILE A C 1
ATOM 751 O O . ILE A 1 87 ? 8.468 -6.997 -15.017 1.00 57.59 87 ILE A O 1
ATOM 755 N N . ARG A 1 88 ? 8.230 -4.792 -15.192 1.00 64.19 88 ARG A N 1
ATOM 756 C CA . ARG A 1 88 ? 7.095 -4.740 -14.245 1.00 64.19 88 ARG A CA 1
ATOM 757 C C . ARG A 1 88 ? 5.845 -5.380 -14.830 1.00 64.19 88 ARG A C 1
ATOM 759 O O . ARG A 1 88 ? 5.119 -6.066 -14.112 1.00 64.19 88 ARG A O 1
ATOM 766 N N . GLN A 1 89 ? 5.613 -5.155 -16.123 1.00 64.50 89 GLN A N 1
ATOM 767 C CA . GLN A 1 89 ? 4.497 -5.751 -16.853 1.00 64.50 89 GLN A CA 1
ATOM 768 C C . GLN A 1 89 ? 4.749 -7.236 -17.124 1.00 64.50 89 GLN A C 1
ATOM 770 O O . GLN A 1 89 ? 3.848 -8.039 -16.902 1.00 64.50 89 GLN A O 1
ATOM 775 N N . ALA A 1 90 ? 5.976 -7.605 -17.507 1.00 58.19 90 ALA A N 1
ATOM 776 C CA . ALA A 1 90 ? 6.347 -8.985 -17.811 1.00 58.19 90 ALA A CA 1
ATOM 777 C C . ALA A 1 90 ? 6.324 -9.905 -16.576 1.00 58.19 90 ALA A C 1
ATOM 779 O O . ALA A 1 90 ? 5.833 -11.026 -16.659 1.00 58.19 90 ALA A O 1
ATOM 780 N N . PHE A 1 91 ? 6.803 -9.435 -15.417 1.00 63.97 91 PHE A N 1
ATOM 781 C CA . PHE A 1 91 ? 6.912 -10.260 -14.203 1.00 63.97 91 PHE A CA 1
ATOM 782 C C . PHE A 1 91 ? 5.784 -10.042 -13.183 1.00 63.97 91 PHE A C 1
ATOM 784 O O . PHE A 1 91 ? 5.796 -10.650 -12.113 1.00 63.97 91 PHE A O 1
ATOM 791 N N . GLY A 1 92 ? 4.815 -9.165 -13.471 1.00 71.88 92 GLY A N 1
ATOM 792 C CA . GLY A 1 92 ? 3.660 -8.941 -12.595 1.00 71.88 92 GLY A CA 1
ATOM 793 C C . GLY A 1 92 ? 4.018 -8.435 -11.190 1.00 71.88 92 GLY A C 1
ATOM 794 O O . GLY A 1 92 ? 3.275 -8.679 -10.237 1.00 71.88 92 GLY A O 1
ATOM 795 N N . ILE A 1 93 ? 5.149 -7.735 -11.041 1.00 81.69 93 ILE A N 1
ATOM 796 C CA . ILE A 1 93 ? 5.677 -7.277 -9.746 1.00 81.69 93 ILE A CA 1
ATOM 797 C C . ILE A 1 93 ? 4.949 -5.998 -9.313 1.00 81.69 93 ILE A C 1
ATOM 799 O O . ILE A 1 93 ? 5.479 -4.888 -9.414 1.00 81.69 93 ILE A O 1
ATOM 803 N N . ARG A 1 94 ? 3.707 -6.161 -8.857 1.00 86.44 94 ARG A N 1
ATOM 804 C CA . ARG A 1 94 ? 2.824 -5.065 -8.446 1.00 86.44 94 ARG A CA 1
ATOM 805 C C . ARG A 1 94 ? 1.911 -5.453 -7.292 1.00 86.44 94 ARG A C 1
ATOM 807 O O . ARG A 1 94 ? 1.597 -6.632 -7.100 1.00 86.44 94 ARG A O 1
ATOM 814 N N . VAL A 1 95 ? 1.444 -4.449 -6.561 1.00 90.06 95 VAL A N 1
ATOM 815 C CA . VAL A 1 95 ? 0.412 -4.617 -5.539 1.00 90.06 95 VAL A CA 1
ATOM 816 C C . VAL A 1 95 ? -0.874 -5.147 -6.183 1.00 90.06 95 VAL A C 1
ATOM 818 O O . VAL A 1 95 ? -1.308 -4.699 -7.245 1.00 90.06 95 VAL A O 1
ATOM 821 N N . SER A 1 96 ? -1.491 -6.144 -5.547 1.00 91.25 96 SER A N 1
ATOM 822 C CA . SER A 1 96 ? -2.737 -6.735 -6.030 1.00 91.25 96 SER A CA 1
ATOM 823 C C . SER A 1 96 ? -3.944 -6.060 -5.394 1.00 91.25 96 SER A C 1
ATOM 825 O O . SER A 1 96 ? -4.193 -6.226 -4.199 1.00 91.25 96 SER A O 1
ATOM 827 N N . GLY A 1 97 ? -4.766 -5.395 -6.212 1.00 91.50 97 GLY A N 1
ATOM 828 C CA . GLY A 1 97 ? -6.058 -4.858 -5.772 1.00 91.50 97 GLY A CA 1
ATOM 829 C C . GLY A 1 97 ? -6.973 -5.931 -5.166 1.00 91.50 97 GLY A C 1
ATOM 830 O O . GLY A 1 97 ? -7.641 -5.678 -4.170 1.00 91.50 97 GLY A O 1
ATOM 831 N N . ARG A 1 98 ? -6.928 -7.175 -5.674 1.00 92.44 98 ARG A N 1
ATOM 832 C CA . ARG A 1 98 ? -7.667 -8.307 -5.078 1.00 92.44 98 ARG A CA 1
ATOM 833 C C . ARG A 1 98 ? -7.181 -8.627 -3.665 1.00 92.44 98 ARG A C 1
ATOM 835 O O . ARG A 1 98 ? -7.994 -8.922 -2.796 1.00 92.44 98 ARG A O 1
ATOM 842 N N . LYS A 1 99 ? -5.867 -8.568 -3.421 1.00 94.81 99 LYS A N 1
ATOM 843 C CA . LYS A 1 99 ? -5.315 -8.778 -2.076 1.00 94.81 99 LYS A CA 1
ATOM 844 C C . LYS A 1 99 ? -5.626 -7.609 -1.147 1.00 94.81 99 LYS A C 1
ATOM 846 O O . LYS A 1 99 ? -5.913 -7.864 0.013 1.00 94.81 99 LYS A O 1
ATOM 851 N N . LEU A 1 100 ? -5.629 -6.372 -1.645 1.00 95.25 100 LEU A N 1
ATOM 852 C CA . LEU A 1 100 ? -6.066 -5.206 -0.869 1.00 95.25 100 LEU A CA 1
ATOM 853 C C . LEU A 1 100 ? -7.541 -5.313 -0.461 1.00 95.25 100 LEU A C 1
ATOM 855 O O . LEU A 1 100 ? -7.853 -5.093 0.703 1.00 95.25 100 LEU A O 1
ATOM 859 N N . LEU A 1 101 ? -8.429 -5.735 -1.370 1.00 94.06 101 LEU A N 1
ATOM 860 C CA . LEU A 1 101 ? -9.833 -6.015 -1.040 1.00 94.06 101 LEU A CA 1
ATOM 861 C C . LEU A 1 101 ? -9.965 -7.129 -0.004 1.00 94.06 101 LEU A C 1
ATOM 863 O O . LEU A 1 101 ? -10.755 -7.004 0.926 1.00 94.06 101 LEU A O 1
ATOM 867 N N . LYS A 1 102 ? -9.177 -8.202 -0.144 1.00 94.50 102 LYS A N 1
ATOM 868 C CA . LYS A 1 102 ? -9.155 -9.278 0.845 1.00 94.50 102 LYS A CA 1
ATOM 869 C C . LYS A 1 102 ? -8.737 -8.753 2.220 1.00 94.50 102 LYS A C 1
ATOM 871 O O . LYS A 1 102 ? -9.457 -8.984 3.173 1.00 94.50 102 LYS A O 1
ATOM 876 N N . ILE A 1 103 ? -7.642 -7.995 2.306 1.00 94.75 103 ILE A N 1
ATOM 877 C CA . ILE A 1 103 ? -7.174 -7.388 3.563 1.00 94.75 103 ILE A CA 1
ATOM 878 C C . ILE A 1 103 ? -8.264 -6.490 4.160 1.00 94.75 103 ILE A C 1
ATOM 880 O O . ILE A 1 103 ? -8.597 -6.642 5.325 1.00 94.75 103 ILE A O 1
ATOM 884 N N . LYS A 1 104 ? -8.873 -5.603 3.366 1.00 94.06 104 LYS A N 1
ATOM 885 C CA . LYS A 1 104 ? -9.985 -4.745 3.808 1.00 94.06 104 LYS A CA 1
ATOM 886 C C . LYS A 1 104 ? -11.138 -5.555 4.418 1.00 94.06 104 LYS A C 1
ATOM 888 O O . LYS A 1 104 ? -11.651 -5.182 5.468 1.00 94.06 104 LYS A O 1
ATOM 893 N N . ASN A 1 105 ? -11.529 -6.651 3.766 1.00 92.75 105 ASN A N 1
ATOM 894 C CA . ASN A 1 105 ? -12.599 -7.532 4.237 1.00 92.75 105 ASN A CA 1
ATOM 895 C C . ASN A 1 105 ? -12.194 -8.317 5.494 1.00 92.75 105 ASN A C 1
ATOM 897 O O . ASN A 1 105 ? -12.981 -8.388 6.429 1.00 92.75 105 ASN A O 1
ATOM 901 N N . ASP A 1 106 ? -10.970 -8.852 5.539 1.00 92.50 106 ASP A N 1
ATOM 902 C CA . ASP A 1 106 ? -10.422 -9.578 6.695 1.00 92.50 106 ASP A CA 1
ATOM 903 C C . ASP A 1 106 ? -10.337 -8.665 7.939 1.00 92.50 106 ASP A C 1
ATOM 905 O O . ASP A 1 106 ? -10.467 -9.132 9.067 1.00 92.50 106 ASP A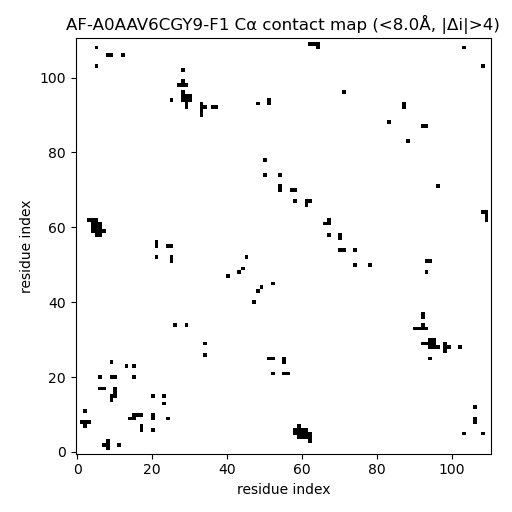 O 1
ATOM 909 N N . LEU A 1 107 ? -10.156 -7.354 7.737 1.00 90.88 107 LEU A N 1
ATOM 910 C CA . LEU A 1 107 ? -10.167 -6.333 8.791 1.00 90.88 107 LEU A CA 1
ATOM 911 C C . LEU A 1 107 ? -11.580 -5.875 9.201 1.00 90.88 107 LEU A C 1
ATOM 913 O O . LEU A 1 107 ? -11.700 -5.052 10.106 1.00 90.88 107 LEU A O 1
ATOM 917 N N . GLY A 1 108 ? -12.638 -6.361 8.543 1.00 87.94 108 GLY A N 1
ATOM 918 C CA . GLY A 1 108 ? -14.019 -5.959 8.830 1.00 87.94 108 GLY A CA 1
ATOM 919 C C . GLY A 1 108 ? -14.307 -4.481 8.545 1.00 87.94 108 GLY A C 1
ATOM 920 O O . GLY A 1 108 ? -15.164 -3.886 9.192 1.00 87.94 108 GLY A O 1
ATOM 921 N N . LEU A 1 109 ? -13.570 -3.864 7.616 1.00 84.12 109 LEU A N 1
ATOM 922 C CA . LEU A 1 109 ? -13.703 -2.436 7.331 1.00 84.12 109 LEU A CA 1
ATOM 923 C C . LEU A 1 109 ? -14.797 -2.160 6.303 1.00 84.12 109 LEU A C 1
ATOM 925 O O . LEU A 1 109 ? -14.829 -2.780 5.229 1.00 84.12 109 LEU A O 1
ATOM 929 N N . PHE A 1 110 ? -15.599 -1.135 6.598 1.00 74.38 110 PHE A N 1
ATOM 930 C CA . PHE A 1 110 ? -16.641 -0.593 5.719 1.00 74.38 110 PHE A CA 1
ATOM 931 C C . PHE A 1 110 ? -17.742 -1.621 5.410 1.00 74.38 110 PHE A C 1
ATOM 933 O O . PHE A 1 110 ? -18.096 -1.827 4.244 1.00 74.38 110 PHE A O 1
ATOM 940 N N . ALA A 1 111 ? -18.173 -2.328 6.459 1.00 65.50 111 ALA A N 1
ATOM 941 C CA . ALA A 1 111 ? -19.365 -3.171 6.458 1.00 65.50 111 ALA A CA 1
ATOM 942 C C . ALA A 1 111 ? -20.635 -2.314 6.473 1.00 65.50 111 ALA A C 1
ATOM 944 O O . ALA A 1 111 ? -20.607 -1.257 7.144 1.00 65.50 111 ALA A O 1
#

Radius of gyration: 13.68 Å; Cα contacts (8 Å, |Δi|>4): 97; chains: 1; bounding box: 36×23×39 Å

Solvent-accessible surface area (backbone atoms only — not comparable to full-atom values): 6398 Å² total; per-residue (Å²): 132,86,52,84,20,44,42,53,40,51,22,70,74,67,72,42,55,86,87,41,41,55,63,55,48,47,67,67,22,33,51,78,84,27,47,64,63,45,59,75,45,47,92,46,32,80,73,73,41,34,72,50,50,49,49,48,56,67,45,30,75,35,67,45,56,66,60,50,50,49,52,50,51,49,50,53,51,54,64,70,72,53,92,61,66,65,65,44,72,75,62,59,56,52,66,34,64,70,43,46,52,47,50,40,54,78,68,65,56,65,121

Foldseek 3Di:
DQQQAPQSLQCVVQVDDSVCSLVSLLCQQWDPQLNVVCVVCVVVCCQQVVLQSVLSVLRGRDQADVSNVVSVVVSVVVVVPDPHDVCCVVRVNHGHPVSVVVSCVVSVGHD

Mean predicted aligned error: 5.08 Å

Sequence (111 aa):
MMADNFKKAVCTHYGCSDEQYEERLFWKALYWHAKLPARLFWGKRDSFFKEDLELLRELAPVTDNEVFRAELNRYHGRNRRRHGPWIRQAFGIRVSGRKLLKIKNDLGLFA

Secondary structure (DSSP, 8-state):
---SSHHHHHHHHHT--TTTHHHHHHHHHB-HHHHHHHHHHGGGHHHHSHHHHHHHHHHTT---HHHHHHHHHHHHHHHHH----HHHHHHT-SB-HHHHHHHHHHTTTT-